Protein AF-A0A7Y2BBB7-F1 (afdb_monomer)

pLDDT: mean 74.64, std 17.55, range [37.81, 96.62]

Secondary structure (DSSP, 8-state):
-PPPP----TTTHHHHHHHHHHHHHHHHHHHHHHHHHHHHHHHHHHHHHHHHHHTHHHHHT----S-HHHHHHHHHHHHHHHHHHHT-TT--HHHHHHHHHHHHHHHHHHIIIIIT---HHHHHHHHHHHHHHHHTTS-HHHHTT--HHHHHHHHHHH--

Solvent-accessible surface area (backbone atoms only — not comparable to full-atom values): 8753 Å² total; per-residue (Å²): 138,88,86,82,82,82,79,77,75,72,72,62,64,61,58,57,53,55,52,52,52,52,52,51,50,49,51,51,54,53,53,51,54,51,50,52,54,52,48,53,46,50,51,39,39,52,51,26,53,55,49,36,64,64,54,44,63,63,36,73,65,53,70,62,69,58,53,72,68,54,45,43,54,54,46,52,52,52,43,52,52,42,52,54,60,69,66,45,89,84,58,52,72,67,56,46,50,45,44,49,34,53,43,40,22,42,51,43,20,43,47,26,38,73,76,62,69,38,56,70,47,61,9,46,42,52,4,47,42,51,17,32,53,55,43,36,70,50,55,71,77,54,38,76,70,43,61,62,66,60,53,52,51,55,54,52,63,74,37,77

Radius of gyration: 27.16 Å; Cα contacts (8 Å, |Δi|>4): 129; chains: 1; bounding box: 32×32×111 Å

Mean predicted aligned error: 13.92 Å

Sequence (160 aa):
MKKTYNVYSTKIALRGLKALSVSFIFALFFLGMSTDATAQLSTSRAEAGTAADANYSITLKAEVSVSEEEAAQILESELRDVRRELQNTDIDPIDEAKNTARFTFLKTTIDALVEKDDDVNTALYKGQSAMALQVARYTDSTQNLIDSEGIVAGYVGRLK

Nearest PDB structures (foldseek):
  8dt0-assembly1_A  TM=3.336E-01  e=2.944E-01  synthetic construct
  1yjg-assembly2_D  TM=4.089E-01  e=2.088E+00  Borrelia turicatae
  8tf5-assembly1_A  TM=3.941E-01  e=6.302E+00  Homo sapiens

Structure (mmCIF, N/CA/C/O backbone):
data_AF-A0A7Y2BBB7-F1
#
_entry.id   AF-A0A7Y2BBB7-F1
#
loop_
_atom_site.group_PDB
_atom_site.id
_atom_site.type_symbol
_atom_site.label_atom_id
_atom_site.label_alt_id
_atom_site.label_comp_id
_atom_site.label_asym_id
_atom_site.label_entity_id
_atom_site.label_seq_id
_atom_site.pdbx_PDB_ins_code
_atom_site.Cartn_x
_atom_site.Cartn_y
_atom_site.Cartn_z
_atom_site.occupancy
_atom_site.B_iso_or_equiv
_atom_site.auth_seq_id
_atom_site.auth_comp_id
_atom_site.auth_asym_id
_atom_site.auth_atom_id
_atom_site.pdbx_PDB_model_num
ATOM 1 N N . MET A 1 1 ? 5.928 2.068 -91.570 1.00 41.38 1 MET A N 1
ATOM 2 C CA . MET A 1 1 ? 5.648 2.698 -90.258 1.00 41.38 1 MET A CA 1
ATOM 3 C C . MET A 1 1 ? 6.223 1.820 -89.151 1.00 41.38 1 MET A C 1
ATOM 5 O O . MET A 1 1 ? 5.809 0.674 -89.044 1.00 41.38 1 MET A O 1
ATOM 9 N N . LYS A 1 2 ? 7.207 2.306 -88.380 1.00 37.81 2 LYS A N 1
ATOM 10 C CA . LYS A 1 2 ? 7.763 1.589 -87.215 1.00 37.81 2 LYS A CA 1
ATOM 11 C C . LYS A 1 2 ? 6.913 1.915 -85.979 1.00 37.81 2 LYS A C 1
ATOM 13 O O . LYS A 1 2 ? 6.701 3.091 -85.705 1.00 37.81 2 LYS A O 1
ATOM 18 N N . LYS A 1 3 ? 6.428 0.899 -85.256 1.00 42.97 3 LYS A N 1
ATOM 19 C CA . LYS A 1 3 ? 5.778 1.063 -83.945 1.00 42.97 3 LYS A CA 1
ATOM 20 C C . LYS A 1 3 ? 6.846 0.999 -82.853 1.00 42.97 3 LYS A C 1
ATOM 22 O O . LYS A 1 3 ? 7.522 -0.016 -82.715 1.00 42.97 3 LYS A O 1
ATOM 27 N N . THR A 1 4 ? 7.008 2.082 -82.106 1.00 43.50 4 THR A N 1
ATOM 28 C CA . THR A 1 4 ? 7.830 2.158 -80.895 1.00 43.50 4 THR A CA 1
ATOM 29 C C . THR A 1 4 ? 6.977 1.772 -79.689 1.00 43.50 4 THR A C 1
ATOM 31 O O . THR A 1 4 ? 5.957 2.400 -79.419 1.00 43.50 4 THR A O 1
ATOM 34 N N . TYR A 1 5 ? 7.382 0.728 -78.965 1.00 43.84 5 TYR A N 1
ATOM 35 C CA . TYR A 1 5 ? 6.788 0.371 -77.677 1.00 43.84 5 TYR A CA 1
ATOM 36 C C . TYR A 1 5 ? 7.546 1.104 -76.567 1.00 43.84 5 TYR A C 1
ATOM 38 O O . TYR A 1 5 ? 8.758 0.950 -76.428 1.00 43.84 5 TYR A O 1
ATOM 46 N N . ASN A 1 6 ? 6.825 1.919 -75.796 1.00 46.50 6 ASN A N 1
ATOM 47 C CA . ASN A 1 6 ? 7.348 2.605 -74.619 1.00 46.50 6 ASN A CA 1
ATOM 48 C C . ASN A 1 6 ? 7.479 1.581 -73.482 1.00 46.50 6 ASN A C 1
ATOM 50 O O . ASN A 1 6 ? 6.475 1.111 -72.945 1.00 46.50 6 ASN A O 1
ATOM 54 N N . VAL A 1 7 ? 8.709 1.202 -73.134 1.00 44.72 7 VAL A N 1
ATOM 55 C CA . VAL A 1 7 ? 8.978 0.337 -71.979 1.00 44.72 7 VAL A CA 1
ATOM 56 C C . VAL A 1 7 ? 8.827 1.195 -70.723 1.00 44.72 7 VAL A C 1
ATOM 58 O O . VAL A 1 7 ? 9.706 1.990 -70.393 1.00 44.72 7 VAL A O 1
ATOM 61 N N . TYR A 1 8 ? 7.686 1.075 -70.041 1.00 42.47 8 TYR A N 1
ATOM 62 C CA . TYR A 1 8 ? 7.467 1.732 -68.754 1.00 42.47 8 TYR A CA 1
ATOM 63 C C . TYR A 1 8 ? 8.503 1.249 -67.727 1.00 42.47 8 TYR A C 1
ATOM 65 O O . TYR A 1 8 ? 8.738 0.057 -67.541 1.00 42.47 8 TYR A O 1
ATOM 73 N N . SER A 1 9 ? 9.131 2.227 -67.078 1.00 43.03 9 SER A N 1
ATOM 74 C CA . SER A 1 9 ? 10.213 2.106 -66.102 1.00 43.03 9 SER A CA 1
ATOM 75 C C . SER A 1 9 ? 9.876 1.169 -64.931 1.00 43.03 9 SER A C 1
ATOM 77 O O . SER A 1 9 ? 9.153 1.526 -64.003 1.00 43.03 9 SER A O 1
ATOM 79 N N . THR A 1 10 ? 10.492 -0.012 -64.919 1.00 47.97 10 THR A N 1
ATOM 80 C CA . THR A 1 10 ? 10.445 -1.025 -63.845 1.00 47.97 10 THR A CA 1
ATOM 81 C C . THR A 1 10 ? 11.167 -0.609 -62.555 1.00 47.97 10 THR A C 1
ATOM 83 O O . THR A 1 10 ? 11.143 -1.342 -61.567 1.00 47.97 10 THR A O 1
ATOM 86 N N . LYS A 1 11 ? 11.812 0.566 -62.511 1.00 48.03 11 LYS A N 1
ATOM 87 C CA . LYS A 1 11 ? 12.639 0.983 -61.362 1.00 48.03 11 LYS A CA 1
ATOM 88 C C . LYS A 1 11 ? 11.845 1.566 -60.187 1.00 48.03 11 LYS A C 1
ATOM 90 O O . LYS A 1 11 ? 12.361 1.578 -59.072 1.00 48.03 11 LYS A O 1
ATOM 95 N N . ILE A 1 12 ? 10.609 2.022 -60.402 1.00 46.31 12 ILE A N 1
ATOM 96 C CA . ILE A 1 12 ? 9.793 2.653 -59.346 1.00 46.31 12 ILE A CA 1
ATOM 97 C C . ILE A 1 12 ? 9.069 1.597 -58.489 1.00 46.31 12 ILE A C 1
ATOM 99 O O . ILE A 1 12 ? 9.012 1.732 -57.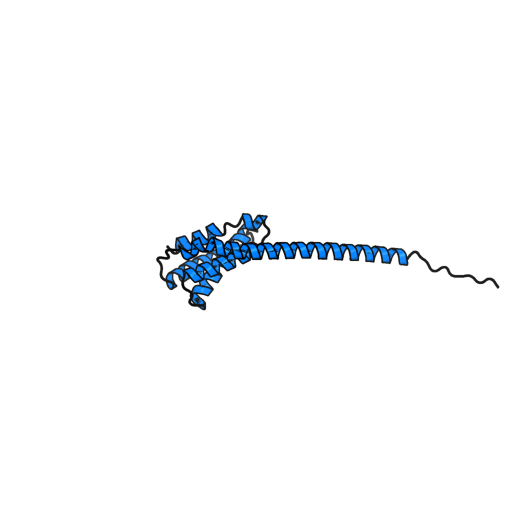269 1.00 46.31 12 ILE A O 1
ATOM 103 N N . ALA A 1 13 ? 8.621 0.490 -59.090 1.00 46.22 13 ALA A N 1
ATOM 104 C CA . ALA A 1 13 ? 7.901 -0.575 -58.384 1.00 46.22 13 ALA A CA 1
ATOM 105 C C . ALA A 1 13 ? 8.774 -1.350 -57.370 1.00 46.22 13 ALA A C 1
ATOM 107 O O . ALA A 1 13 ? 8.294 -1.742 -56.307 1.00 46.22 13 ALA A O 1
ATOM 108 N N . LEU A 1 14 ? 10.076 -1.519 -57.640 1.00 47.62 14 LEU A N 1
ATOM 109 C CA . LEU A 1 14 ? 10.985 -2.268 -56.756 1.00 47.62 14 LEU A CA 1
ATOM 110 C C . LEU A 1 14 ? 11.343 -1.544 -55.445 1.00 47.62 14 LEU A C 1
ATOM 112 O O . LEU A 1 14 ? 11.702 -2.208 -54.473 1.00 47.62 14 LEU A O 1
ATOM 116 N N . ARG A 1 15 ? 11.260 -0.206 -55.386 1.00 50.28 15 ARG A N 1
ATOM 117 C CA . ARG A 1 15 ? 11.524 0.548 -54.143 1.00 50.28 15 ARG A CA 1
ATOM 118 C C . ARG A 1 15 ? 10.335 0.516 -53.176 1.00 50.28 15 ARG A C 1
ATOM 120 O O . ARG A 1 15 ? 10.556 0.414 -51.974 1.00 50.28 15 ARG A O 1
ATOM 127 N N . GLY A 1 16 ? 9.102 0.530 -53.690 1.00 45.31 16 GLY A N 1
ATOM 128 C CA . GLY A 1 16 ? 7.882 0.473 -52.874 1.00 45.31 16 GLY A CA 1
ATOM 129 C C . GLY A 1 16 ? 7.675 -0.872 -52.171 1.00 45.31 16 GLY A C 1
ATOM 130 O O . GLY A 1 16 ? 7.313 -0.896 -50.997 1.00 45.31 16 GLY A O 1
ATOM 131 N N . LEU A 1 17 ? 7.986 -1.991 -52.840 1.00 51.50 17 LEU A N 1
ATOM 132 C CA . LEU A 1 17 ? 7.839 -3.328 -52.244 1.00 51.50 17 LEU A CA 1
ATOM 133 C C . LEU A 1 17 ? 8.804 -3.570 -51.071 1.00 51.50 17 LEU A C 1
ATOM 135 O O . LEU A 1 17 ? 8.404 -4.149 -50.065 1.00 51.50 17 LEU A O 1
ATOM 139 N N . LYS A 1 18 ? 10.057 -3.100 -51.175 1.00 52.75 18 LYS A N 1
ATOM 140 C CA . LYS A 1 18 ? 11.047 -3.237 -50.092 1.00 52.75 18 LYS A CA 1
ATOM 141 C C . LYS A 1 18 ? 10.673 -2.418 -48.854 1.00 52.75 18 LYS A C 1
ATOM 143 O O . LYS A 1 18 ? 10.892 -2.880 -47.740 1.00 52.75 18 LYS A O 1
ATOM 148 N N . ALA A 1 19 ? 10.092 -1.231 -49.038 1.00 55.34 19 ALA A N 1
ATOM 149 C CA . ALA A 1 19 ? 9.615 -0.411 -47.925 1.00 55.34 19 ALA A CA 1
ATOM 150 C C . ALA A 1 19 ? 8.434 -1.082 -47.198 1.00 55.34 19 ALA A C 1
ATOM 152 O O . ALA A 1 19 ? 8.460 -1.198 -45.978 1.00 55.34 19 ALA A O 1
ATOM 153 N N . LEU A 1 20 ? 7.467 -1.625 -47.947 1.00 55.66 20 LEU A N 1
ATOM 154 C CA . LEU A 1 20 ? 6.323 -2.362 -47.395 1.00 55.66 20 LEU A CA 1
ATOM 155 C C . LEU A 1 20 ? 6.742 -3.611 -46.608 1.00 55.66 20 LEU A C 1
ATOM 157 O O . LEU A 1 20 ? 6.218 -3.845 -45.521 1.00 55.66 20 LEU A O 1
ATOM 161 N N . SER A 1 21 ? 7.716 -4.383 -47.103 1.00 56.41 21 SER A N 1
ATOM 162 C CA . SER A 1 21 ? 8.215 -5.560 -46.378 1.00 56.41 21 SER A CA 1
ATOM 163 C C . SER A 1 21 ? 8.938 -5.196 -45.080 1.00 56.41 21 SER A C 1
ATOM 165 O O . SER A 1 21 ? 8.788 -5.899 -44.088 1.00 56.41 21 SER A O 1
ATOM 167 N N . VAL A 1 22 ? 9.692 -4.091 -45.053 1.00 59.69 22 VAL A N 1
ATOM 168 C CA . VAL A 1 22 ? 10.402 -3.647 -43.840 1.00 59.69 22 VAL A CA 1
ATOM 169 C C . VAL A 1 22 ? 9.414 -3.135 -42.790 1.00 59.69 22 VAL A C 1
ATOM 171 O O . VAL A 1 22 ? 9.551 -3.484 -41.622 1.00 59.69 22 VAL A O 1
ATOM 174 N N . SER A 1 23 ? 8.378 -2.391 -43.192 1.00 59.22 23 SER A N 1
ATOM 175 C CA . SER A 1 23 ? 7.306 -1.949 -42.289 1.00 59.22 23 SER A CA 1
ATOM 176 C C . SER A 1 23 ? 6.469 -3.112 -41.750 1.00 59.22 23 SER A C 1
ATOM 178 O O . SER A 1 23 ? 6.101 -3.106 -40.580 1.00 59.22 23 SER A O 1
ATOM 180 N N . PHE A 1 24 ? 6.199 -4.125 -42.578 1.00 61.62 24 PHE A N 1
ATOM 181 C CA . PHE A 1 24 ? 5.470 -5.328 -42.168 1.00 61.62 24 PHE A CA 1
ATOM 182 C C . PHE A 1 24 ? 6.263 -6.169 -41.160 1.00 61.62 24 PHE A C 1
ATOM 184 O O . PHE A 1 24 ? 5.712 -6.612 -40.155 1.00 61.62 24 PHE A O 1
ATOM 191 N N . ILE A 1 25 ? 7.572 -6.331 -41.380 1.00 61.84 25 ILE A N 1
ATOM 192 C CA . ILE A 1 25 ? 8.464 -7.008 -40.432 1.00 61.84 25 ILE A CA 1
ATOM 193 C C . ILE A 1 25 ? 8.553 -6.208 -39.125 1.00 61.84 25 ILE A C 1
ATOM 195 O O . ILE A 1 25 ? 8.394 -6.793 -38.061 1.00 61.84 25 ILE A O 1
ATOM 199 N N . PHE A 1 26 ? 8.711 -4.881 -39.179 1.00 59.56 26 PHE A N 1
ATOM 200 C CA . PHE A 1 26 ? 8.669 -4.036 -37.978 1.00 59.56 26 PHE A CA 1
ATOM 201 C C . PHE A 1 26 ? 7.354 -4.212 -37.207 1.00 59.56 26 PHE A C 1
ATOM 203 O O . PHE A 1 26 ? 7.382 -4.475 -36.013 1.00 59.56 26 PHE A O 1
ATOM 210 N N . ALA A 1 27 ? 6.198 -4.156 -37.869 1.00 61.50 27 ALA A N 1
ATOM 211 C CA . ALA A 1 27 ? 4.916 -4.350 -37.194 1.00 61.50 27 ALA A CA 1
ATOM 212 C C . ALA A 1 27 ? 4.826 -5.722 -36.503 1.00 61.50 27 ALA A C 1
ATOM 214 O O . ALA A 1 27 ? 4.414 -5.786 -35.350 1.00 61.50 27 ALA A O 1
ATOM 215 N N . LEU A 1 28 ? 5.269 -6.802 -37.157 1.00 59.78 28 LEU A N 1
ATOM 216 C CA . LEU A 1 28 ? 5.267 -8.149 -36.575 1.00 59.78 28 LEU A CA 1
ATOM 217 C C . LEU A 1 28 ? 6.238 -8.302 -35.398 1.00 59.78 28 LEU A C 1
ATOM 219 O O . LEU A 1 28 ? 5.882 -8.934 -34.407 1.00 59.78 28 LEU A O 1
ATOM 223 N N . PHE A 1 29 ? 7.430 -7.708 -35.472 1.00 58.44 29 PHE A N 1
ATOM 224 C CA . PHE A 1 29 ? 8.381 -7.718 -34.356 1.00 58.44 29 PHE A CA 1
ATOM 225 C C . PHE A 1 29 ? 7.856 -6.920 -33.155 1.00 58.44 29 PHE A C 1
ATOM 227 O O . PHE A 1 29 ? 7.969 -7.384 -32.024 1.00 58.44 29 PHE A O 1
ATOM 234 N N . PHE A 1 30 ? 7.233 -5.761 -33.384 1.00 56.91 30 PHE A N 1
ATOM 235 C CA . PHE A 1 30 ? 6.690 -4.930 -32.305 1.00 56.91 30 PHE A CA 1
ATOM 236 C C . PHE A 1 30 ? 5.394 -5.502 -31.709 1.00 56.91 30 PHE A C 1
ATOM 238 O O . PHE A 1 30 ? 5.219 -5.439 -30.496 1.00 56.91 30 PHE A O 1
ATOM 245 N N . LEU A 1 31 ? 4.523 -6.120 -32.517 1.00 55.53 31 LEU A N 1
ATOM 246 C CA . LEU A 1 31 ? 3.346 -6.856 -32.030 1.00 55.53 31 LEU A CA 1
ATOM 247 C C . LEU A 1 31 ? 3.745 -8.126 -31.264 1.00 55.53 31 LEU A C 1
ATOM 249 O O . LEU A 1 31 ? 3.163 -8.422 -30.223 1.00 55.53 31 LEU A O 1
ATOM 253 N N . GLY A 1 32 ? 4.756 -8.860 -31.739 1.00 55.69 32 GLY A N 1
ATOM 254 C CA . GLY A 1 32 ? 5.300 -10.023 -31.033 1.00 55.69 32 GLY A CA 1
ATOM 255 C C . GLY A 1 32 ? 5.885 -9.647 -29.670 1.00 55.69 32 GLY A C 1
ATOM 256 O O . GLY A 1 32 ? 5.471 -10.196 -28.653 1.00 55.69 32 GLY A O 1
ATOM 257 N N . MET A 1 33 ? 6.761 -8.636 -29.627 1.00 53.12 33 MET A N 1
ATOM 258 C CA . MET A 1 33 ? 7.361 -8.164 -28.373 1.00 53.12 33 MET A CA 1
ATOM 259 C C . MET A 1 33 ? 6.345 -7.523 -27.413 1.00 53.12 33 MET A C 1
ATOM 261 O O . MET A 1 33 ? 6.480 -7.682 -26.200 1.00 53.12 33 MET A O 1
ATOM 265 N N . SER A 1 34 ? 5.302 -6.835 -27.905 1.00 51.66 34 SER A N 1
ATOM 266 C CA . SER A 1 34 ? 4.263 -6.291 -27.014 1.00 51.66 34 SER A CA 1
ATOM 267 C C . SER A 1 34 ? 3.410 -7.388 -26.379 1.00 51.66 34 SER A C 1
ATOM 269 O O . SER A 1 34 ? 2.919 -7.213 -25.264 1.00 51.66 34 SER A O 1
ATOM 271 N N . THR A 1 35 ? 3.216 -8.508 -27.080 1.00 54.34 35 THR A N 1
ATOM 272 C CA . THR A 1 35 ? 2.441 -9.644 -26.567 1.00 54.34 35 THR A CA 1
ATOM 273 C C . THR A 1 35 ? 3.197 -10.339 -25.434 1.00 54.34 35 THR A C 1
ATOM 275 O O . THR A 1 35 ? 2.592 -10.607 -24.400 1.00 54.34 35 THR A O 1
ATOM 278 N N . ASP A 1 36 ? 4.516 -10.517 -25.562 1.00 55.22 36 ASP A N 1
ATOM 279 C CA . ASP A 1 36 ? 5.361 -11.079 -24.496 1.00 55.22 36 ASP A CA 1
ATOM 280 C C . ASP A 1 36 ? 5.433 -10.177 -23.258 1.00 55.22 36 ASP A C 1
ATOM 282 O O . ASP A 1 36 ? 5.263 -10.660 -22.139 1.00 55.22 36 ASP A O 1
ATOM 286 N N . ALA A 1 37 ? 5.594 -8.860 -23.433 1.00 54.94 37 ALA A N 1
ATOM 287 C CA . ALA A 1 37 ? 5.576 -7.920 -22.309 1.00 54.94 37 ALA A CA 1
ATOM 288 C C . ALA A 1 37 ? 4.219 -7.935 -21.584 1.00 54.94 37 ALA A C 1
ATOM 290 O O . ALA A 1 37 ? 4.158 -7.944 -20.356 1.00 54.94 37 ALA A O 1
ATOM 291 N N . THR A 1 38 ? 3.118 -7.998 -22.338 1.00 56.53 38 THR A N 1
ATOM 292 C CA . THR A 1 38 ? 1.766 -8.078 -21.766 1.00 56.53 38 THR A CA 1
ATOM 293 C C . THR A 1 38 ? 1.533 -9.411 -21.049 1.00 56.53 38 THR A C 1
ATOM 295 O O . THR A 1 38 ? 0.918 -9.428 -19.982 1.00 56.53 38 THR A O 1
ATOM 298 N N . ALA A 1 39 ? 2.046 -10.519 -21.593 1.00 58.03 39 ALA A N 1
ATOM 299 C CA . ALA A 1 39 ? 1.957 -11.839 -20.980 1.00 58.03 39 ALA A CA 1
ATOM 300 C C . ALA A 1 39 ? 2.759 -11.905 -19.671 1.00 58.03 39 ALA A C 1
ATOM 302 O O . ALA A 1 39 ? 2.203 -12.313 -18.653 1.00 58.03 39 ALA A O 1
ATOM 303 N N . GLN A 1 40 ? 4.002 -11.411 -19.655 1.00 55.41 40 GLN A N 1
ATOM 304 C CA . GLN A 1 40 ? 4.827 -11.321 -18.442 1.00 55.41 40 GLN A CA 1
ATOM 305 C C . GLN A 1 40 ? 4.173 -10.454 -17.361 1.00 55.41 40 GLN A C 1
ATOM 307 O O . GLN A 1 40 ? 4.084 -10.874 -16.210 1.00 55.41 40 GLN A O 1
ATOM 312 N N . LEU A 1 41 ? 3.618 -9.295 -17.733 1.00 56.19 41 LEU A N 1
ATOM 313 C CA . LEU A 1 41 ? 2.849 -8.451 -16.814 1.00 56.19 41 LEU A CA 1
ATOM 314 C C . LEU A 1 41 ? 1.595 -9.156 -16.278 1.00 56.19 41 LEU A C 1
ATOM 316 O O . LEU A 1 41 ? 1.219 -8.940 -15.130 1.00 56.19 41 LEU A O 1
ATOM 320 N N . SER A 1 42 ? 0.923 -9.985 -17.082 1.00 57.38 42 SER A N 1
ATOM 321 C CA . SER A 1 42 ? -0.253 -10.738 -16.629 1.00 57.38 42 SER A CA 1
ATOM 322 C C . SER A 1 42 ? 0.107 -11.858 -15.649 1.00 57.38 42 SER A C 1
ATOM 324 O O . SER A 1 42 ? -0.571 -12.009 -14.633 1.00 57.38 42 SER A O 1
ATOM 326 N N . THR A 1 43 ? 1.205 -12.577 -15.899 1.00 61.41 43 THR A N 1
ATOM 327 C CA . THR A 1 43 ? 1.710 -13.631 -15.012 1.00 61.41 43 THR A CA 1
ATOM 328 C C . THR A 1 43 ? 2.220 -13.037 -13.703 1.00 61.41 43 THR A C 1
ATOM 330 O O . THR A 1 43 ? 1.806 -13.490 -12.644 1.00 61.41 43 THR A O 1
ATOM 333 N N . SER A 1 44 ? 2.993 -11.945 -13.759 1.00 57.50 44 SER A N 1
ATOM 334 C CA . SER A 1 44 ? 3.472 -11.231 -12.566 1.00 57.50 44 SER A CA 1
ATOM 335 C C . SER A 1 44 ? 2.316 -10.708 -11.700 1.00 57.50 44 SER A C 1
ATOM 337 O O . SER A 1 44 ? 2.356 -10.806 -10.477 1.00 57.50 44 SER A O 1
ATOM 339 N N . ARG A 1 45 ? 1.215 -10.236 -12.307 1.00 56.66 45 ARG A N 1
ATOM 340 C CA . ARG A 1 45 ? 0.000 -9.838 -11.566 1.00 56.66 45 ARG A CA 1
ATOM 341 C C . ARG A 1 45 ? -0.710 -11.014 -10.900 1.00 56.66 45 ARG A C 1
ATOM 343 O O . ARG A 1 45 ? -1.203 -10.856 -9.786 1.00 56.66 45 ARG A O 1
ATOM 350 N N . ALA A 1 46 ? -0.797 -12.159 -11.577 1.00 59.00 46 ALA A N 1
ATOM 351 C CA . ALA A 1 46 ? -1.384 -13.366 -11.003 1.00 59.00 46 ALA A CA 1
ATOM 352 C C . ALA A 1 46 ? -0.538 -13.875 -9.826 1.00 59.00 46 ALA A C 1
ATOM 354 O O . ALA A 1 46 ? -1.085 -14.144 -8.760 1.00 59.00 46 ALA A O 1
ATOM 355 N N . GLU A 1 47 ? 0.786 -13.898 -9.992 1.00 60.06 47 GLU A N 1
ATOM 356 C CA . GLU A 1 47 ? 1.752 -14.266 -8.954 1.00 60.06 47 GLU A CA 1
ATOM 357 C C . GLU A 1 47 ? 1.695 -13.313 -7.754 1.00 60.06 47 GLU A C 1
ATOM 359 O O . GLU A 1 47 ? 1.655 -13.776 -6.615 1.00 60.06 47 GLU A O 1
ATOM 364 N N . ALA A 1 48 ? 1.586 -12.002 -7.988 1.00 59.47 48 ALA A N 1
ATOM 365 C CA . ALA A 1 48 ? 1.430 -11.002 -6.934 1.00 59.47 48 ALA A CA 1
ATOM 366 C C . ALA A 1 48 ? 0.113 -11.140 -6.158 1.00 59.47 48 ALA A C 1
ATOM 368 O O . ALA A 1 48 ? 0.108 -10.957 -4.942 1.00 59.47 48 ALA A O 1
ATOM 369 N N . GLY A 1 49 ? -0.985 -11.505 -6.831 1.00 56.06 49 GLY A N 1
ATOM 370 C CA . GLY A 1 49 ? -2.246 -11.853 -6.171 1.00 56.06 49 GLY A CA 1
ATOM 371 C C . GLY A 1 49 ? -2.076 -13.040 -5.220 1.00 56.06 49 GLY A C 1
ATOM 372 O O . GLY A 1 49 ? -2.398 -12.939 -4.040 1.00 56.06 49 GLY A O 1
ATOM 373 N N . THR A 1 50 ? -1.458 -14.127 -5.690 1.00 57.31 50 THR A N 1
ATOM 374 C CA . THR A 1 50 ? -1.160 -15.299 -4.846 1.00 57.31 50 THR A CA 1
ATOM 375 C C . THR A 1 50 ? -0.143 -15.024 -3.734 1.00 57.31 50 THR A C 1
ATOM 377 O O . THR A 1 50 ? -0.255 -15.598 -2.654 1.00 57.31 50 THR A O 1
ATOM 380 N N . ALA A 1 51 ? 0.839 -14.146 -3.951 1.00 55.75 51 ALA A N 1
ATOM 381 C CA . ALA A 1 51 ? 1.813 -13.760 -2.929 1.00 55.75 51 ALA A CA 1
ATOM 382 C C . ALA A 1 51 ? 1.186 -12.863 -1.847 1.00 55.75 51 ALA A C 1
ATOM 384 O O . ALA A 1 51 ? 1.494 -13.016 -0.665 1.00 55.75 51 ALA A O 1
ATOM 385 N N . ALA A 1 52 ? 0.262 -11.971 -2.220 1.00 56.47 52 ALA A N 1
ATOM 386 C CA . ALA A 1 52 ? -0.531 -11.200 -1.264 1.00 56.47 52 ALA A CA 1
ATOM 387 C C . ALA A 1 52 ? -1.392 -12.114 -0.375 1.00 56.47 52 ALA A C 1
ATOM 389 O O . ALA A 1 52 ? -1.476 -11.885 0.832 1.00 56.47 52 ALA A O 1
ATOM 390 N N . ASP A 1 53 ? -1.953 -13.183 -0.947 1.00 54.62 53 ASP A N 1
ATOM 391 C CA . ASP A 1 53 ? -2.723 -14.195 -0.214 1.00 54.62 53 ASP A CA 1
ATOM 392 C C . ASP A 1 53 ? -1.845 -15.099 0.673 1.00 54.62 53 ASP A C 1
ATOM 394 O O . ASP A 1 53 ? -2.299 -15.587 1.707 1.00 54.62 53 ASP A O 1
ATOM 398 N N . ALA A 1 54 ? -0.568 -15.301 0.334 1.00 50.22 54 ALA A N 1
ATOM 399 C CA . ALA A 1 54 ? 0.387 -15.996 1.203 1.00 50.22 54 ALA A CA 1
ATOM 400 C C . ALA A 1 54 ? 0.867 -15.107 2.370 1.00 50.22 54 ALA A C 1
ATOM 402 O O . ALA A 1 54 ? 0.979 -15.566 3.511 1.00 50.22 54 ALA A O 1
ATOM 403 N N . ASN A 1 55 ? 1.071 -13.809 2.117 1.00 51.47 55 ASN A N 1
ATOM 404 C CA . ASN A 1 55 ? 1.483 -12.824 3.122 1.00 51.47 55 ASN A CA 1
ATOM 405 C C . ASN A 1 55 ? 0.324 -12.293 3.988 1.00 51.47 55 ASN A C 1
ATOM 407 O O . ASN A 1 55 ? 0.541 -11.452 4.865 1.00 51.47 55 ASN A O 1
ATOM 411 N N . TYR A 1 56 ? -0.875 -12.858 3.817 1.00 52.44 56 TYR A N 1
ATOM 412 C CA . TYR A 1 56 ? -2.054 -12.733 4.683 1.00 52.44 56 TYR A CA 1
ATOM 413 C C . TYR A 1 56 ? -1.735 -12.983 6.171 1.00 52.44 56 TYR A C 1
ATOM 415 O O . TYR A 1 56 ? -2.387 -12.450 7.060 1.00 52.44 56 TYR A O 1
ATOM 423 N N . SER A 1 57 ? -0.669 -13.736 6.474 1.00 53.84 57 SER A N 1
ATOM 424 C CA . SER A 1 57 ? -0.196 -14.002 7.842 1.00 53.84 57 SER A CA 1
ATOM 425 C C . SER A 1 57 ? 0.221 -12.748 8.630 1.00 53.84 57 SER A C 1
ATOM 427 O O . SER A 1 57 ? 0.125 -12.769 9.857 1.00 53.84 57 SER A O 1
ATOM 429 N N . ILE A 1 58 ? 0.734 -11.694 7.986 1.00 59.00 58 ILE A N 1
ATOM 430 C CA . ILE A 1 58 ? 1.280 -10.515 8.693 1.00 59.00 58 ILE A CA 1
ATOM 431 C C . ILE A 1 58 ? 0.150 -9.613 9.204 1.00 59.00 58 ILE A C 1
ATOM 433 O O . ILE A 1 58 ? 0.217 -9.108 10.322 1.00 59.00 58 ILE A O 1
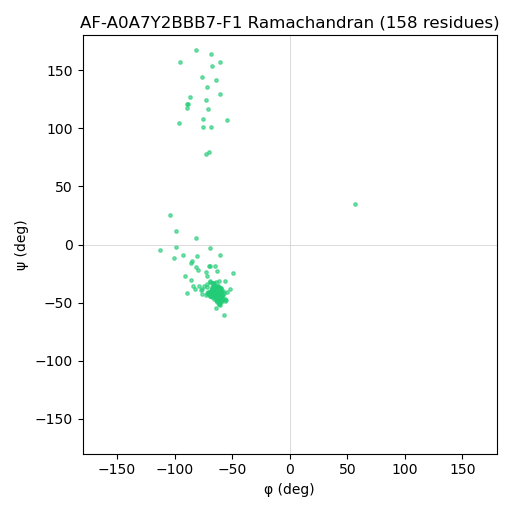ATOM 437 N N . THR A 1 59 ? -0.902 -9.453 8.406 1.00 59.38 59 THR A N 1
ATOM 438 C CA . THR A 1 59 ? -2.044 -8.579 8.698 1.00 59.38 59 THR A CA 1
ATOM 439 C C . THR A 1 59 ? -3.111 -9.265 9.551 1.00 59.38 59 THR A C 1
ATOM 441 O O . THR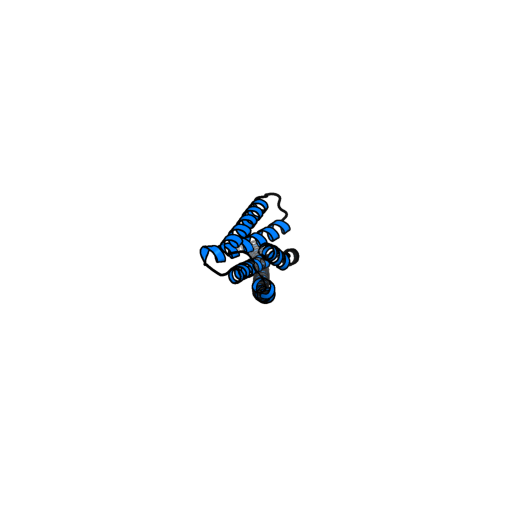 A 1 59 ? -3.714 -8.612 10.390 1.00 59.38 59 THR A O 1
ATOM 444 N N . LEU A 1 60 ? -3.285 -10.589 9.450 1.00 59.81 60 LEU A N 1
ATOM 445 C CA . LEU A 1 60 ? -4.255 -11.340 10.270 1.00 59.81 60 LEU A CA 1
ATOM 446 C C . LEU A 1 60 ? -3.770 -11.642 11.697 1.00 59.81 60 LEU A C 1
ATOM 448 O O . LEU A 1 60 ? -4.572 -11.909 12.587 1.00 59.81 60 LEU A O 1
ATOM 452 N N . LYS A 1 61 ? -2.449 -11.621 11.916 1.00 58.53 61 LYS A N 1
ATOM 453 C CA . LYS A 1 61 ? -1.812 -11.759 13.240 1.00 58.53 61 LYS A CA 1
ATOM 454 C C . LYS A 1 61 ? -1.415 -10.408 13.840 1.00 58.53 61 LYS A C 1
ATOM 456 O O . LYS A 1 61 ? -0.641 -10.367 14.798 1.00 58.53 61 LYS A O 1
ATOM 461 N N . ALA A 1 62 ? -1.878 -9.308 13.253 1.00 62.91 62 ALA A N 1
ATOM 462 C CA . ALA A 1 62 ? -1.658 -7.987 13.804 1.00 62.91 62 ALA A CA 1
ATOM 463 C C . ALA A 1 62 ? -2.469 -7.861 15.102 1.00 62.91 62 ALA A C 1
ATOM 465 O O . ALA A 1 62 ? -3.681 -7.676 15.086 1.00 62.91 62 ALA A O 1
ATOM 466 N N . GLU A 1 63 ? -1.801 -8.002 16.246 1.00 62.50 63 GLU A N 1
ATOM 467 C CA . GLU A 1 63 ? -2.348 -7.571 17.535 1.00 62.50 63 GLU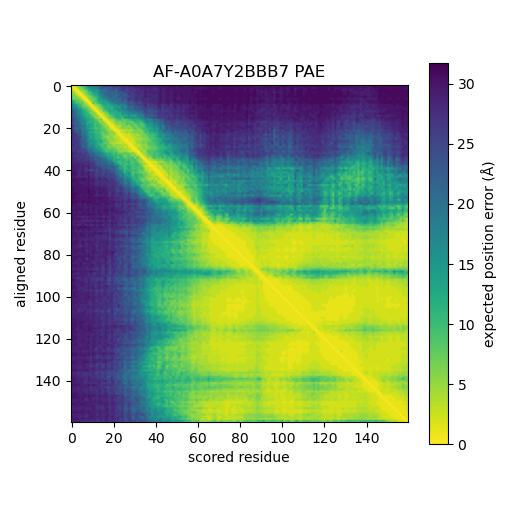 A CA 1
ATOM 468 C C . GLU A 1 63 ? -2.374 -6.038 17.555 1.00 62.50 63 GLU A C 1
ATOM 470 O O . GLU A 1 63 ? -1.455 -5.401 18.062 1.00 62.50 63 GLU A O 1
ATOM 475 N N . VAL A 1 64 ? -3.383 -5.452 16.914 1.00 71.12 64 VAL A N 1
ATOM 476 C CA . VAL A 1 64 ? -3.626 -4.007 16.933 1.00 71.12 64 VAL A CA 1
ATOM 477 C C . VAL A 1 64 ? -4.163 -3.633 18.312 1.00 71.12 64 VAL A C 1
ATOM 479 O O . VAL A 1 64 ? -5.147 -4.215 18.769 1.00 71.12 64 VAL A O 1
ATOM 482 N N . SER A 1 65 ? -3.501 -2.697 18.991 1.00 73.44 65 SER A N 1
ATOM 483 C CA . SER A 1 65 ? -3.854 -2.285 20.360 1.00 73.44 65 SER A CA 1
ATOM 484 C C . SER A 1 65 ? -4.649 -0.975 20.418 1.00 73.44 65 SER A C 1
ATOM 486 O O . SER A 1 65 ? -5.200 -0.636 21.466 1.00 73.44 65 SER A O 1
ATOM 488 N N . VAL A 1 66 ? -4.708 -0.256 19.294 1.00 78.44 66 VAL A N 1
ATOM 489 C CA . VAL A 1 66 ? -5.348 1.057 19.141 1.00 78.44 66 VAL A CA 1
ATOM 490 C C . VAL A 1 66 ? -6.783 0.936 18.619 1.00 78.44 66 VAL A C 1
ATOM 492 O O . VAL A 1 66 ? -7.139 -0.064 17.989 1.00 78.44 66 VAL A O 1
ATOM 495 N N . SER A 1 67 ? -7.622 1.951 18.866 1.00 84.62 67 SER A N 1
ATOM 496 C CA . SER A 1 67 ? -8.976 1.987 18.287 1.00 84.62 67 SER A CA 1
ATOM 497 C C . SER A 1 67 ? -8.933 2.190 16.769 1.00 84.62 67 SER A C 1
ATOM 499 O O . SER A 1 67 ? -7.923 2.623 16.217 1.00 84.62 67 SER A O 1
ATOM 501 N N . GLU A 1 68 ? -10.039 1.916 16.077 1.00 84.81 68 GLU A N 1
ATOM 502 C CA . GLU A 1 68 ? -10.152 2.142 14.629 1.00 84.81 68 GLU A CA 1
ATOM 503 C C . GLU A 1 68 ? -9.946 3.619 14.258 1.00 84.81 68 GLU A C 1
ATOM 505 O O . GLU A 1 68 ? -9.233 3.917 13.296 1.00 84.81 68 GLU A O 1
ATOM 510 N N . GLU A 1 69 ? -10.479 4.559 15.052 1.00 84.81 69 GLU A N 1
ATOM 511 C CA . GLU A 1 69 ? -10.245 5.988 14.812 1.00 84.81 69 GLU A CA 1
ATOM 512 C C . GLU A 1 69 ? -8.787 6.389 15.050 1.00 84.81 69 GLU A C 1
ATOM 514 O O . GLU A 1 69 ? -8.240 7.207 14.308 1.00 84.81 69 GLU A O 1
ATOM 519 N N . GLU A 1 70 ? -8.141 5.823 16.070 1.00 86.50 70 GLU A N 1
ATOM 520 C CA . GLU A 1 70 ? -6.732 6.086 16.357 1.00 86.50 70 GLU A CA 1
ATOM 521 C C . GLU A 1 70 ? -5.827 5.489 15.269 1.00 86.50 70 GLU A C 1
ATOM 523 O O . GLU A 1 70 ? -4.923 6.168 14.775 1.00 86.50 70 GLU A O 1
ATOM 528 N N . ALA A 1 71 ? -6.130 4.276 14.800 1.00 86.25 71 ALA A N 1
ATOM 529 C CA . ALA A 1 71 ? -5.457 3.659 13.664 1.00 86.25 71 ALA A CA 1
ATOM 530 C C . ALA A 1 71 ? -5.582 4.525 12.404 1.00 86.25 71 ALA A C 1
ATOM 532 O O . ALA A 1 71 ? -4.577 4.800 11.744 1.00 86.25 71 ALA A O 1
ATOM 533 N N . ALA A 1 72 ? -6.785 5.014 12.091 1.00 89.00 72 ALA A N 1
ATOM 534 C CA . ALA A 1 72 ? -7.006 5.901 10.954 1.00 89.00 72 ALA A CA 1
ATOM 535 C C . ALA A 1 72 ? -6.178 7.191 11.071 1.00 89.00 72 ALA A C 1
ATOM 537 O O . ALA A 1 72 ? -5.496 7.566 10.118 1.00 89.00 72 ALA A O 1
ATOM 538 N N . GLN A 1 73 ? -6.148 7.833 12.243 1.00 91.12 73 GLN A N 1
ATOM 539 C CA . GLN A 1 73 ? -5.362 9.054 12.462 1.00 91.12 73 GLN A CA 1
ATOM 540 C C . GLN A 1 73 ? -3.853 8.833 12.289 1.00 91.12 73 GLN A C 1
ATOM 542 O O . GLN A 1 73 ? -3.178 9.654 11.656 1.00 91.12 73 GLN A O 1
ATOM 547 N N . ILE A 1 74 ? -3.321 7.727 12.820 1.00 91.19 74 ILE A N 1
ATOM 548 C CA . ILE A 1 74 ? -1.907 7.357 12.664 1.00 91.19 74 ILE A CA 1
ATOM 549 C C . ILE A 1 74 ? -1.587 7.155 11.180 1.00 91.19 74 ILE A C 1
ATOM 551 O O . ILE A 1 74 ? -0.651 7.764 10.653 1.00 91.19 74 ILE A O 1
ATOM 555 N N . LEU A 1 75 ? -2.390 6.350 10.479 1.00 92.88 75 LEU A N 1
ATOM 556 C CA . LEU A 1 75 ? -2.183 6.057 9.061 1.00 92.88 75 LEU A CA 1
ATOM 557 C C . LEU A 1 75 ? -2.336 7.310 8.183 1.00 92.88 75 LEU A C 1
ATOM 559 O O . LEU A 1 75 ? -1.582 7.485 7.226 1.00 92.88 75 LEU A O 1
ATOM 563 N N . GLU A 1 76 ? -3.254 8.221 8.508 1.00 93.44 76 GLU A N 1
ATOM 564 C CA . GLU A 1 76 ? -3.413 9.505 7.815 1.00 93.44 76 GLU A CA 1
ATOM 565 C C . GLU A 1 76 ? -2.218 10.446 8.001 1.00 93.44 76 GLU A C 1
ATOM 567 O O . GLU A 1 76 ? -1.890 11.225 7.096 1.00 93.44 76 GLU A O 1
ATOM 572 N N . SER A 1 77 ? -1.580 10.425 9.173 1.00 93.81 77 SER A N 1
ATOM 573 C CA . SER A 1 77 ? -0.338 11.168 9.399 1.00 93.81 77 SER A CA 1
ATOM 574 C C . SER A 1 77 ? 0.768 10.635 8.490 1.00 93.81 77 SER A C 1
ATOM 576 O O . SER A 1 77 ? 1.384 11.401 7.751 1.00 93.81 77 SER A O 1
ATOM 578 N N . GLU A 1 78 ? 0.942 9.315 8.453 1.00 93.31 78 GLU A N 1
ATOM 579 C CA . GLU A 1 78 ? 1.921 8.657 7.582 1.00 93.31 78 GLU A CA 1
ATOM 580 C C . GLU A 1 78 ? 1.633 8.921 6.096 1.00 93.31 78 GLU A C 1
ATOM 582 O O . GLU A 1 78 ? 2.545 9.189 5.312 1.00 93.31 78 GLU A O 1
ATOM 587 N N . LEU A 1 79 ? 0.358 8.921 5.691 1.00 94.69 79 LEU A N 1
ATOM 588 C CA . LEU A 1 79 ? -0.033 9.215 4.312 1.00 94.69 79 LEU A CA 1
ATOM 589 C C . LEU A 1 79 ? 0.343 10.647 3.914 1.00 94.69 79 LEU A C 1
ATOM 591 O O . LEU A 1 79 ? 0.731 10.892 2.768 1.00 94.69 79 LEU A O 1
ATOM 595 N N . ARG A 1 80 ? 0.232 11.606 4.841 1.00 94.12 80 ARG A N 1
ATOM 596 C CA . ARG A 1 80 ? 0.661 12.992 4.608 1.00 94.12 80 ARG A CA 1
ATOM 597 C C . ARG A 1 80 ? 2.167 13.092 4.406 1.00 94.12 80 ARG A C 1
ATOM 599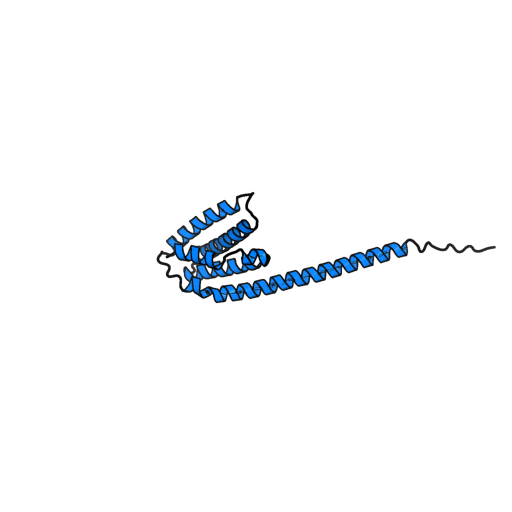 O O . ARG A 1 80 ? 2.588 13.839 3.523 1.00 94.12 80 ARG A O 1
ATOM 606 N N . ASP A 1 81 ? 2.952 12.337 5.160 1.00 92.81 81 ASP A N 1
ATOM 607 C CA . ASP A 1 81 ? 4.408 12.342 5.023 1.00 92.81 81 ASP A CA 1
ATOM 608 C C . ASP A 1 81 ? 4.850 11.696 3.706 1.00 92.81 81 ASP A C 1
ATOM 610 O O . ASP A 1 81 ? 5.598 12.312 2.946 1.00 92.81 81 ASP A O 1
ATOM 614 N N . VAL A 1 82 ? 4.267 10.554 3.330 1.00 93.06 82 VAL A N 1
ATOM 615 C CA . VAL A 1 82 ? 4.529 9.924 2.021 1.00 93.06 82 VAL A CA 1
ATOM 616 C C . VAL A 1 82 ? 4.132 10.843 0.858 1.00 93.06 82 VAL A C 1
ATOM 618 O O . VAL A 1 82 ? 4.842 10.928 -0.143 1.00 93.06 82 VAL A O 1
ATOM 621 N N . ARG A 1 83 ? 3.022 11.588 0.973 1.00 92.62 83 ARG A N 1
ATOM 622 C CA . ARG A 1 83 ? 2.631 12.582 -0.045 1.00 92.62 83 ARG A CA 1
ATOM 623 C C . ARG A 1 83 ? 3.670 13.686 -0.214 1.00 92.62 83 ARG A C 1
ATOM 625 O O . ARG A 1 83 ? 3.880 14.127 -1.338 1.00 92.62 83 ARG A O 1
ATOM 632 N N . ARG A 1 84 ? 4.297 14.143 0.873 1.00 91.81 84 ARG A N 1
ATOM 633 C CA . ARG A 1 84 ? 5.369 15.149 0.805 1.00 91.81 84 ARG A CA 1
ATOM 634 C C . ARG A 1 84 ? 6.607 14.588 0.119 1.00 91.81 84 ARG A C 1
ATOM 636 O O . ARG A 1 84 ? 7.192 15.274 -0.709 1.00 91.81 84 ARG A O 1
ATOM 643 N N . GLU A 1 85 ? 6.968 13.344 0.421 1.00 90.31 85 GLU A N 1
ATOM 644 C CA . GLU A 1 85 ? 8.096 12.666 -0.225 1.00 90.31 85 GLU A CA 1
ATOM 645 C C . GLU A 1 85 ? 7.872 12.511 -1.739 1.00 90.31 85 GLU A C 1
ATOM 647 O O . GLU A 1 85 ? 8.775 12.802 -2.518 1.00 90.31 85 GLU A O 1
ATOM 652 N N . LEU A 1 86 ? 6.656 12.152 -2.171 1.00 89.25 86 LEU A N 1
ATOM 653 C CA . LEU A 1 86 ? 6.287 12.043 -3.594 1.00 89.25 86 LEU A CA 1
ATOM 654 C C . LEU A 1 86 ? 6.208 13.389 -4.335 1.00 89.25 86 LEU A C 1
ATOM 656 O O . LEU A 1 86 ? 6.227 13.413 -5.561 1.00 89.25 86 LEU A O 1
ATOM 660 N N . GLN A 1 87 ? 6.090 14.511 -3.622 1.00 89.56 87 GLN A N 1
ATOM 661 C CA . GLN A 1 87 ? 6.114 15.848 -4.228 1.00 89.56 87 GLN A CA 1
ATOM 662 C C . GLN A 1 87 ? 7.534 16.339 -4.529 1.00 89.56 87 GLN A C 1
ATOM 664 O O . GLN A 1 87 ? 7.691 17.370 -5.187 1.00 89.56 87 GLN A O 1
ATOM 669 N N . ASN A 1 88 ? 8.561 15.634 -4.052 1.00 88.00 88 ASN A N 1
ATOM 670 C CA . ASN A 1 88 ? 9.942 15.969 -4.351 1.00 88.00 88 ASN A CA 1
ATOM 671 C C . ASN A 1 88 ? 10.259 15.646 -5.819 1.00 88.00 88 ASN A C 1
ATOM 673 O O . ASN A 1 88 ? 10.223 14.491 -6.231 1.00 88.00 88 ASN A O 1
ATOM 677 N N . THR A 1 89 ? 10.588 16.672 -6.602 1.00 75.69 89 THR A N 1
ATOM 678 C CA . THR A 1 89 ? 10.875 16.550 -8.039 1.00 75.69 89 THR A CA 1
ATOM 679 C C . THR A 1 89 ? 12.184 15.830 -8.354 1.00 75.69 89 THR A C 1
ATOM 681 O O . THR A 1 89 ? 12.336 15.356 -9.474 1.00 75.69 89 THR A O 1
ATOM 684 N N . ASP A 1 90 ? 13.097 15.724 -7.384 1.00 88.19 90 ASP A N 1
ATOM 685 C CA . ASP A 1 90 ? 14.414 15.091 -7.552 1.00 88.19 90 ASP A CA 1
ATOM 686 C C . ASP A 1 90 ? 14.478 13.691 -6.915 1.00 88.19 90 ASP A C 1
ATOM 688 O O . ASP A 1 90 ? 15.542 13.229 -6.498 1.00 88.19 90 ASP A O 1
ATOM 692 N N . ILE A 1 91 ? 13.334 13.017 -6.779 1.00 89.00 91 ILE A N 1
ATOM 693 C CA . ILE A 1 91 ? 13.282 11.670 -6.212 1.00 89.00 91 ILE A CA 1
ATOM 694 C C . ILE A 1 91 ? 13.872 10.636 -7.182 1.00 89.00 91 ILE A C 1
ATOM 696 O O . ILE A 1 91 ? 13.596 10.647 -8.383 1.00 89.00 91 ILE A O 1
ATOM 700 N N . ASP A 1 92 ? 14.699 9.731 -6.656 1.00 92.31 92 ASP A N 1
ATOM 701 C CA . ASP A 1 92 ? 15.207 8.601 -7.431 1.00 92.31 92 ASP A CA 1
ATOM 702 C C . ASP A 1 92 ? 14.044 7.670 -7.837 1.00 92.31 92 ASP A C 1
ATOM 704 O O . ASP A 1 92 ? 13.155 7.427 -7.015 1.00 92.31 92 ASP A O 1
ATOM 708 N N . PRO A 1 93 ? 14.033 7.096 -9.056 1.00 87.69 93 PRO A N 1
ATOM 709 C CA . PRO A 1 93 ? 12.941 6.235 -9.515 1.00 87.69 93 PRO A CA 1
ATOM 710 C C . PRO A 1 93 ? 12.641 5.033 -8.607 1.00 87.69 93 PRO A C 1
ATOM 712 O O . PRO A 1 93 ? 11.495 4.583 -8.531 1.00 87.69 93 PRO A O 1
ATOM 715 N N . ILE A 1 94 ? 13.647 4.483 -7.917 1.00 88.81 94 ILE A N 1
ATOM 716 C CA . ILE A 1 94 ? 13.445 3.375 -6.974 1.00 88.81 94 ILE A CA 1
ATOM 717 C C . ILE A 1 94 ? 12.732 3.883 -5.719 1.00 88.81 94 ILE A C 1
ATOM 719 O O . ILE A 1 94 ? 11.823 3.221 -5.214 1.00 88.81 94 ILE A O 1
ATOM 723 N N . ASP A 1 95 ? 13.111 5.056 -5.223 1.00 89.81 95 ASP A N 1
ATOM 724 C CA . ASP A 1 95 ? 12.479 5.658 -4.051 1.00 89.81 95 ASP A CA 1
ATOM 725 C C . ASP A 1 95 ? 11.067 6.167 -4.368 1.00 89.81 95 ASP A C 1
ATOM 727 O O . ASP A 1 95 ? 10.159 6.009 -3.550 1.00 89.81 95 ASP A O 1
ATOM 731 N N . GLU A 1 96 ? 10.826 6.654 -5.586 1.00 90.62 96 GLU A N 1
ATOM 732 C CA . GLU A 1 96 ? 9.484 6.948 -6.093 1.00 90.62 96 GLU A CA 1
ATOM 733 C C . GLU A 1 96 ? 8.609 5.690 -6.096 1.00 90.62 96 GLU A C 1
ATOM 735 O O . GLU A 1 96 ? 7.468 5.718 -5.626 1.00 90.62 96 GLU A O 1
ATOM 740 N N . ALA A 1 97 ? 9.142 4.560 -6.571 1.00 89.19 97 ALA A N 1
ATOM 741 C CA . ALA A 1 97 ? 8.415 3.296 -6.602 1.00 89.19 97 ALA A CA 1
ATOM 742 C C . ALA A 1 97 ? 8.090 2.782 -5.187 1.00 89.19 97 ALA A C 1
ATOM 744 O O . ALA A 1 97 ? 6.952 2.381 -4.922 1.00 89.19 97 ALA A O 1
ATOM 745 N N . LYS A 1 98 ? 9.041 2.869 -4.245 1.00 91.62 98 LYS A N 1
ATOM 746 C CA . LYS A 1 98 ? 8.811 2.544 -2.824 1.00 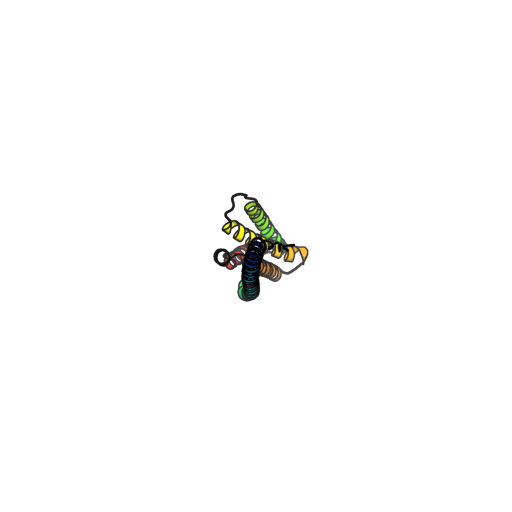91.62 98 LYS A CA 1
ATOM 747 C C . LYS A 1 98 ? 7.747 3.445 -2.201 1.00 91.62 98 LYS A C 1
ATOM 749 O O . LYS A 1 98 ? 6.835 2.954 -1.535 1.00 91.62 98 LYS A O 1
ATOM 754 N N . ASN A 1 99 ? 7.824 4.753 -2.431 1.00 93.62 99 ASN A N 1
ATOM 755 C CA . ASN A 1 99 ? 6.866 5.709 -1.879 1.00 93.62 99 ASN A CA 1
ATOM 756 C C . ASN A 1 99 ? 5.483 5.574 -2.518 1.00 93.62 99 ASN A C 1
ATOM 758 O O . ASN A 1 99 ? 4.474 5.709 -1.828 1.00 93.62 99 ASN A O 1
ATOM 762 N N . THR A 1 100 ? 5.410 5.192 -3.791 1.00 93.81 100 THR A N 1
ATOM 763 C CA . THR A 1 100 ? 4.152 4.841 -4.462 1.00 93.81 100 THR A CA 1
ATOM 764 C C . THR A 1 100 ? 3.535 3.569 -3.872 1.00 93.81 100 THR A C 1
ATOM 766 O O . THR A 1 100 ? 2.318 3.512 -3.672 1.00 93.81 100 THR A O 1
ATOM 769 N N . ALA A 1 101 ? 4.349 2.561 -3.541 1.00 92.31 101 ALA A N 1
ATOM 770 C CA . ALA A 1 101 ? 3.887 1.353 -2.857 1.00 92.31 101 ALA A CA 1
ATOM 771 C C . ALA A 1 101 ? 3.333 1.680 -1.456 1.00 92.31 101 ALA A C 1
ATOM 773 O O . ALA A 1 101 ? 2.185 1.339 -1.161 1.00 92.31 101 ALA A O 1
ATOM 774 N N . ARG A 1 102 ? 4.085 2.439 -0.643 1.00 94.81 102 ARG A N 1
ATOM 775 C CA . ARG A 1 102 ? 3.643 2.936 0.678 1.00 94.81 102 ARG A CA 1
ATOM 776 C C . ARG A 1 102 ? 2.344 3.733 0.580 1.00 94.81 102 ARG A C 1
ATOM 778 O O . ARG A 1 102 ? 1.409 3.486 1.335 1.00 94.81 102 ARG A O 1
ATOM 785 N N . PHE A 1 103 ? 2.260 4.652 -0.381 1.00 96.12 103 PHE A N 1
ATOM 786 C CA . PHE A 1 103 ? 1.062 5.449 -0.633 1.00 96.12 103 PHE A CA 1
ATOM 787 C C . PHE A 1 103 ? -0.146 4.568 -0.958 1.00 96.12 103 PHE A C 1
ATOM 789 O O . PHE A 1 103 ? -1.226 4.783 -0.414 1.00 96.12 103 PHE A O 1
ATOM 796 N N . THR A 1 104 ? 0.035 3.571 -1.828 1.00 94.62 104 THR A N 1
ATOM 797 C CA . THR A 1 104 ? -1.043 2.665 -2.252 1.00 94.62 104 THR A CA 1
ATOM 798 C C . THR A 1 104 ? -1.559 1.830 -1.088 1.00 94.62 104 THR A C 1
ATOM 800 O O . THR A 1 104 ? -2.776 1.714 -0.928 1.00 94.62 104 THR A O 1
ATOM 803 N N . PHE A 1 105 ? -0.649 1.304 -0.261 1.00 94.62 105 PHE A N 1
ATOM 804 C CA . PHE A 1 105 ? -0.994 0.604 0.972 1.00 94.62 105 PHE A CA 1
ATOM 805 C C . PHE A 1 105 ? -1.822 1.504 1.893 1.00 94.62 105 PHE A C 1
ATOM 807 O O . PHE A 1 105 ? -2.982 1.206 2.161 1.00 94.62 105 PHE A O 1
ATOM 814 N N . LEU A 1 106 ? -1.259 2.645 2.306 1.00 95.06 106 LEU A N 1
ATOM 815 C CA . LEU A 1 106 ? -1.880 3.552 3.273 1.00 95.06 106 LEU A CA 1
ATOM 816 C C . LEU A 1 106 ? -3.233 4.073 2.796 1.00 95.06 106 LEU A C 1
ATOM 818 O O . LEU A 1 106 ? -4.209 4.004 3.536 1.00 95.06 106 LEU A O 1
ATOM 822 N N . LYS A 1 107 ? -3.306 4.564 1.554 1.00 96.62 107 LYS A N 1
ATOM 823 C CA . LYS A 1 107 ? -4.547 5.099 0.993 1.00 96.62 107 LYS A CA 1
ATOM 824 C C . LYS A 1 107 ? -5.640 4.034 0.979 1.00 96.62 107 LYS A C 1
ATOM 826 O O . LYS A 1 107 ? -6.743 4.297 1.428 1.00 96.62 107 LYS A O 1
ATOM 831 N N . THR A 1 108 ? -5.338 2.835 0.486 1.00 95.31 108 THR A N 1
ATOM 832 C CA . THR A 1 108 ? -6.347 1.773 0.378 1.00 95.31 108 THR A CA 1
ATOM 833 C C . THR A 1 108 ? -6.795 1.274 1.752 1.00 95.31 108 THR A C 1
ATOM 835 O O . THR A 1 108 ? -7.979 0.995 1.927 1.00 95.31 108 THR A O 1
ATOM 838 N N . THR A 1 109 ? -5.882 1.193 2.725 1.00 93.50 109 THR A N 1
ATOM 839 C CA . THR A 1 109 ? -6.217 0.846 4.114 1.00 93.50 109 THR A CA 1
ATOM 840 C C . THR A 1 109 ? -7.124 1.902 4.746 1.00 93.50 109 THR A C 1
ATOM 842 O O . THR A 1 109 ? -8.138 1.549 5.334 1.00 93.50 109 THR A O 1
ATOM 845 N N . ILE A 1 110 ? -6.807 3.192 4.597 1.00 94.25 110 ILE A N 1
ATOM 846 C CA . ILE A 1 110 ? -7.630 4.287 5.138 1.00 94.25 110 ILE A CA 1
ATOM 847 C C . ILE A 1 110 ? -9.002 4.318 4.464 1.00 94.25 110 ILE A C 1
ATOM 849 O O . ILE A 1 110 ? -10.005 4.411 5.158 1.00 94.25 110 ILE A O 1
ATOM 853 N N . ASP A 1 111 ? -9.068 4.182 3.137 1.00 94.25 111 ASP A N 1
ATOM 854 C CA . ASP A 1 111 ? -10.344 4.134 2.415 1.00 94.25 111 ASP A CA 1
ATOM 855 C C . ASP A 1 111 ? -11.199 2.938 2.897 1.00 94.25 111 ASP A C 1
ATOM 857 O O . ASP A 1 111 ? -12.416 3.043 3.013 1.00 94.25 111 ASP A O 1
ATOM 861 N N . ALA A 1 112 ? -10.579 1.792 3.204 1.00 91.38 112 ALA A N 1
ATOM 862 C CA . ALA A 1 112 ? -11.275 0.628 3.756 1.00 91.38 112 ALA A CA 1
ATOM 863 C C . ALA A 1 112 ? -11.785 0.864 5.191 1.00 91.38 112 ALA A C 1
ATOM 865 O O . ALA A 1 112 ? -12.941 0.563 5.474 1.00 91.38 112 ALA A O 1
ATOM 866 N N . LEU A 1 113 ? -10.965 1.458 6.061 1.00 89.94 113 LEU A N 1
ATOM 867 C CA . LEU A 1 113 ? -11.353 1.813 7.431 1.00 89.94 113 LEU A CA 1
ATOM 868 C C . LEU A 1 113 ? -12.471 2.865 7.453 1.00 89.94 113 LEU A C 1
ATOM 870 O O . LEU A 1 113 ? -13.508 2.673 8.070 1.00 89.94 113 LEU A O 1
ATOM 874 N N . VAL A 1 114 ? -12.257 3.993 6.774 1.00 90.94 114 VAL A N 1
ATOM 875 C CA . VAL A 1 114 ? -13.066 5.208 6.945 1.00 90.94 114 VAL A CA 1
ATOM 876 C C . VAL A 1 114 ? -14.274 5.233 6.015 1.00 90.94 114 VAL A C 1
ATOM 878 O O . VAL A 1 114 ? -15.354 5.652 6.423 1.00 90.94 114 VAL A O 1
ATOM 881 N N . GLU A 1 115 ? -14.114 4.824 4.752 1.00 89.06 115 GLU A N 1
ATOM 882 C CA . GLU A 1 115 ? -15.209 4.905 3.774 1.00 89.06 115 GLU A CA 1
ATOM 883 C C . GLU A 1 115 ? -16.053 3.628 3.727 1.00 89.06 115 GLU A C 1
ATOM 885 O O . GLU A 1 115 ? -17.221 3.685 3.336 1.00 89.06 115 GLU A O 1
ATOM 890 N N . LYS A 1 116 ? -15.466 2.475 4.075 1.00 88.31 116 LYS A N 1
ATOM 891 C CA . LYS A 1 116 ? -16.121 1.161 3.964 1.00 88.31 116 LYS A CA 1
ATOM 892 C C . LYS A 1 116 ? -16.424 0.493 5.299 1.00 88.31 116 LYS A C 1
ATOM 894 O O . LYS A 1 116 ? -17.087 -0.541 5.262 1.00 88.31 116 LYS A O 1
ATOM 899 N N . ASP A 1 117 ? -16.001 1.088 6.414 1.00 87.31 117 ASP A N 1
ATOM 900 C CA . ASP A 1 117 ? -16.263 0.583 7.769 1.00 87.31 117 ASP A CA 1
ATOM 901 C C . ASP A 1 117 ? -15.761 -0.866 7.953 1.00 87.31 117 ASP A C 1
ATOM 903 O O . ASP A 1 117 ? -16.397 -1.703 8.592 1.00 87.31 117 ASP A O 1
ATOM 907 N N . ASP A 1 118 ? -14.644 -1.203 7.294 1.00 86.38 118 ASP A N 1
ATOM 908 C CA . ASP A 1 118 ? -13.975 -2.491 7.471 1.00 86.38 118 ASP A CA 1
ATOM 909 C C . ASP A 1 118 ? -13.193 -2.493 8.796 1.00 86.38 118 ASP A C 1
ATOM 911 O O . ASP A 1 118 ? -12.555 -1.498 9.139 1.00 86.38 118 ASP A O 1
ATOM 915 N N . ASP A 1 119 ? -13.136 -3.637 9.486 1.00 87.06 119 ASP A N 1
ATOM 916 C CA . ASP A 1 119 ? -12.247 -3.798 10.641 1.00 87.06 119 ASP A CA 1
ATOM 917 C C . ASP A 1 119 ? -10.767 -3.604 10.250 1.00 87.06 119 ASP A C 1
ATOM 919 O O . ASP A 1 119 ? -10.371 -3.808 9.093 1.00 87.06 119 ASP A O 1
ATOM 923 N N . VAL A 1 120 ? -9.920 -3.259 11.227 1.00 85.88 120 VAL A N 1
ATOM 924 C CA . VAL A 1 120 ? -8.505 -2.925 10.980 1.00 85.88 120 VAL A CA 1
ATOM 925 C C . VAL A 1 120 ? -7.754 -4.020 10.225 1.00 85.88 120 VAL A C 1
ATOM 927 O O . VAL A 1 120 ? -6.991 -3.721 9.305 1.00 85.88 120 VAL A O 1
ATOM 930 N N . ASN A 1 121 ? -7.978 -5.291 10.550 1.00 85.19 121 ASN A N 1
ATOM 931 C CA . ASN A 1 121 ? -7.255 -6.392 9.915 1.00 85.19 121 ASN A CA 1
ATOM 932 C C . ASN A 1 121 ? -7.697 -6.580 8.459 1.00 85.19 121 ASN A C 1
ATOM 934 O O . ASN A 1 121 ? -6.856 -6.742 7.567 1.00 85.19 121 ASN A O 1
ATOM 938 N N . THR A 1 122 ? -9.003 -6.495 8.199 1.00 86.94 122 THR A N 1
ATOM 939 C CA . THR A 1 122 ? -9.562 -6.520 6.843 1.00 86.94 122 THR A CA 1
ATOM 940 C C . THR A 1 122 ? -9.052 -5.344 6.010 1.00 86.94 122 THR A C 1
ATOM 942 O O . THR A 1 122 ? -8.657 -5.527 4.852 1.00 86.94 122 THR A O 1
ATOM 945 N N . ALA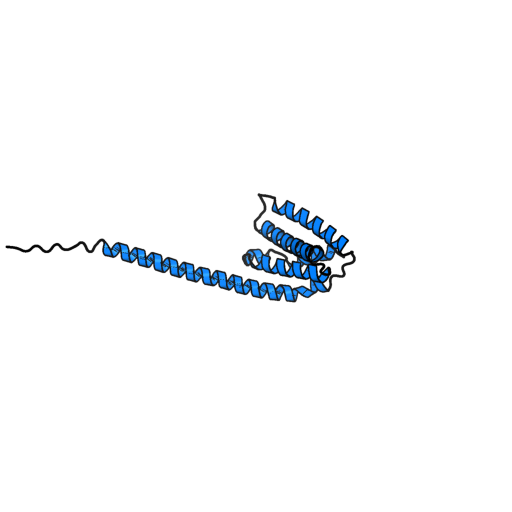 A 1 123 ? -9.007 -4.144 6.586 1.00 89.56 123 ALA A N 1
ATOM 946 C CA . ALA A 1 123 ? -8.502 -2.957 5.912 1.00 89.56 123 ALA A CA 1
ATOM 947 C C . ALA A 1 123 ? -7.007 -3.065 5.576 1.00 89.56 123 ALA A C 1
ATOM 949 O O . ALA A 1 123 ? -6.607 -2.798 4.438 1.00 89.56 123 ALA A O 1
ATOM 950 N N . LEU A 1 124 ? -6.183 -3.522 6.526 1.00 89.00 124 LEU A N 1
ATOM 951 C CA . LEU A 1 124 ? -4.748 -3.746 6.326 1.00 89.00 124 LEU A CA 1
ATOM 952 C C . LEU A 1 124 ? -4.483 -4.769 5.217 1.00 89.00 124 LEU A C 1
ATOM 954 O O . LEU A 1 124 ? -3.594 -4.566 4.386 1.00 89.00 124 LEU A O 1
ATOM 958 N N . TYR A 1 125 ? -5.275 -5.843 5.157 1.00 87.56 125 TYR A N 1
ATOM 959 C CA . TYR A 1 125 ? -5.183 -6.803 4.062 1.00 87.56 125 TYR A CA 1
ATOM 960 C C . TYR A 1 125 ? -5.531 -6.179 2.707 1.00 87.56 125 TYR A C 1
ATOM 962 O O . TYR A 1 125 ? -4.794 -6.358 1.734 1.00 87.56 125 TYR A O 1
ATOM 970 N N . LYS A 1 126 ? -6.634 -5.426 2.625 1.00 88.44 126 LYS A N 1
ATOM 971 C CA . LYS A 1 126 ? -7.029 -4.737 1.386 1.00 88.44 126 LYS A CA 1
ATOM 972 C C . LYS A 1 126 ? -5.920 -3.792 0.911 1.00 88.44 126 LYS A C 1
ATOM 974 O O . LYS A 1 126 ? -5.609 -3.774 -0.282 1.00 88.44 126 LYS A O 1
ATOM 979 N N . GLY A 1 127 ? -5.269 -3.084 1.835 1.00 90.31 127 GLY A N 1
ATOM 980 C CA . GLY A 1 127 ? -4.089 -2.267 1.554 1.00 90.31 127 GLY A CA 1
ATOM 981 C C . GLY A 1 127 ? -2.905 -3.064 1.019 1.00 90.31 127 GLY A C 1
ATOM 982 O O . GLY A 1 127 ? -2.310 -2.694 0.004 1.00 90.31 127 GLY A O 1
ATOM 983 N N . GLN A 1 128 ? -2.583 -4.188 1.656 1.00 89.75 128 GLN A N 1
ATOM 984 C CA . GLN A 1 128 ? -1.497 -5.075 1.243 1.00 89.75 128 GLN A CA 1
ATOM 985 C C . GLN A 1 128 ? -1.720 -5.655 -0.160 1.00 89.75 128 GLN A C 1
ATOM 987 O O . GLN A 1 128 ? -0.801 -5.647 -0.979 1.00 89.75 128 GLN A O 1
ATOM 992 N N . SER A 1 129 ? -2.937 -6.110 -0.459 1.00 86.44 129 SER A N 1
ATOM 993 C CA . SER A 1 129 ? -3.299 -6.642 -1.777 1.00 86.44 129 SER A CA 1
ATOM 994 C C . SER A 1 129 ? -3.176 -5.576 -2.872 1.00 86.44 129 SER A C 1
ATOM 996 O O . SER A 1 129 ? -2.547 -5.804 -3.909 1.00 86.44 129 SER A O 1
ATOM 998 N N . ALA A 1 130 ? -3.690 -4.366 -2.623 1.00 89.19 130 ALA A N 1
ATOM 999 C CA . ALA A 1 130 ? -3.572 -3.257 -3.567 1.00 89.19 130 ALA A CA 1
ATOM 1000 C C . ALA A 1 130 ? -2.114 -2.836 -3.802 1.00 89.19 130 ALA A C 1
ATOM 1002 O O . ALA A 1 130 ? -1.719 -2.580 -4.942 1.00 89.19 130 ALA A O 1
ATOM 1003 N N . MET A 1 131 ? -1.298 -2.806 -2.746 1.00 92.31 131 MET A N 1
ATOM 1004 C CA . MET A 1 131 ? 0.131 -2.526 -2.854 1.00 92.31 131 MET A CA 1
ATOM 1005 C C . MET A 1 131 ? 0.855 -3.600 -3.670 1.00 92.31 131 MET A C 1
ATOM 1007 O O . MET A 1 131 ? 1.600 -3.250 -4.580 1.00 92.31 131 MET A O 1
ATOM 1011 N N . ALA A 1 132 ? 0.615 -4.886 -3.405 1.00 86.38 132 ALA A N 1
ATOM 1012 C CA . ALA A 1 132 ? 1.231 -5.980 -4.156 1.00 86.38 132 ALA A CA 1
ATOM 1013 C C . ALA A 1 132 ? 0.909 -5.885 -5.658 1.00 86.38 132 ALA A C 1
ATOM 1015 O O . ALA A 1 132 ? 1.800 -5.987 -6.501 1.00 86.38 132 ALA A O 1
ATOM 1016 N N . LEU A 1 133 ? -0.347 -5.582 -6.000 1.00 86.56 133 LEU A N 1
ATOM 1017 C CA . LEU A 1 133 ? -0.774 -5.348 -7.382 1.00 86.56 133 LEU A CA 1
ATOM 1018 C C . LEU A 1 133 ? -0.114 -4.124 -8.025 1.00 86.56 133 LEU A C 1
ATOM 1020 O O . LEU A 1 133 ? 0.085 -4.111 -9.241 1.00 86.56 133 LEU A O 1
ATOM 1024 N N . GLN A 1 134 ? 0.183 -3.083 -7.246 1.00 86.62 134 GLN A N 1
ATOM 1025 C CA . GLN A 1 134 ? 0.911 -1.911 -7.724 1.00 86.62 134 GLN A CA 1
ATOM 1026 C C . GLN A 1 134 ? 2.391 -2.237 -7.947 1.00 86.62 134 GLN A C 1
ATOM 1028 O O . GLN A 1 134 ? 2.934 -1.873 -8.989 1.00 86.62 134 GLN A O 1
ATOM 1033 N N . VAL A 1 135 ? 3.024 -2.959 -7.018 1.00 86.25 135 VAL A N 1
ATOM 1034 C CA . VAL A 1 135 ? 4.432 -3.369 -7.118 1.00 86.25 135 VAL A CA 1
ATOM 1035 C C . VAL A 1 135 ? 4.655 -4.265 -8.336 1.00 86.25 135 VAL A C 1
ATOM 1037 O O . VAL A 1 135 ? 5.586 -4.028 -9.101 1.00 86.25 135 VAL A O 1
ATOM 1040 N N . ALA A 1 136 ? 3.735 -5.192 -8.610 1.00 82.25 136 ALA A N 1
ATOM 1041 C CA . ALA A 1 136 ? 3.766 -6.081 -9.776 1.00 82.25 136 ALA A CA 1
ATOM 1042 C C . ALA A 1 136 ? 3.742 -5.367 -11.144 1.00 82.25 136 ALA A C 1
ATOM 1044 O O . ALA A 1 136 ? 3.874 -5.999 -12.191 1.00 82.25 136 ALA A O 1
ATOM 1045 N N . ARG A 1 137 ? 3.511 -4.047 -11.176 1.00 82.56 137 ARG A N 1
ATOM 1046 C CA . ARG A 1 137 ? 3.557 -3.247 -12.411 1.00 82.56 137 ARG A CA 1
ATOM 1047 C C . ARG A 1 137 ? 4.962 -2.762 -12.753 1.00 82.56 137 ARG A C 1
ATOM 1049 O O . ARG A 1 137 ? 5.166 -2.323 -13.883 1.00 82.56 137 ARG A O 1
ATOM 1056 N N . TYR A 1 138 ? 5.895 -2.799 -11.805 1.00 81.94 138 TYR A N 1
ATOM 1057 C CA . TYR A 1 138 ? 7.285 -2.421 -12.041 1.00 81.94 138 TYR A CA 1
ATOM 1058 C C . TYR A 1 138 ? 8.070 -3.566 -12.688 1.00 81.94 138 TYR A C 1
ATOM 1060 O O . TYR A 1 138 ? 7.608 -4.702 -12.732 1.00 81.94 138 TYR A O 1
ATOM 1068 N N . THR A 1 139 ? 9.267 -3.280 -13.200 1.00 82.94 139 THR A N 1
ATOM 1069 C CA . THR A 1 139 ? 10.181 -4.320 -13.697 1.00 82.94 139 THR A CA 1
ATOM 1070 C C . THR A 1 139 ? 10.693 -5.185 -12.545 1.00 82.94 139 THR A C 1
ATOM 1072 O O . THR A 1 139 ? 10.825 -4.687 -11.428 1.00 82.94 139 THR A O 1
ATOM 1075 N N . ASP A 1 140 ? 11.069 -6.441 -12.805 1.00 77.81 140 ASP A N 1
ATOM 1076 C CA . ASP A 1 140 ? 11.579 -7.375 -11.781 1.00 77.81 140 ASP A CA 1
ATOM 1077 C C . ASP A 1 140 ? 12.725 -6.781 -10.945 1.00 77.81 140 ASP A C 1
ATOM 1079 O O . ASP A 1 140 ? 12.791 -6.957 -9.730 1.00 77.81 140 ASP A O 1
ATOM 1083 N N . SER A 1 141 ? 13.615 -6.012 -11.584 1.00 80.50 141 SER A N 1
ATOM 1084 C CA . SER A 1 141 ? 14.711 -5.311 -10.906 1.00 80.50 141 SER A CA 1
ATOM 1085 C C . SER A 1 141 ? 14.219 -4.325 -9.849 1.00 80.50 141 SER A C 1
ATOM 1087 O O . SER A 1 141 ? 14.834 -4.202 -8.798 1.00 80.50 141 SER A O 1
ATOM 1089 N N . THR A 1 142 ? 13.121 -3.622 -10.121 1.00 83.94 142 THR A N 1
ATOM 1090 C CA . THR A 1 142 ? 12.515 -2.655 -9.204 1.00 83.94 142 THR A CA 1
ATOM 1091 C C . THR A 1 142 ? 11.636 -3.362 -8.179 1.00 83.94 142 THR A C 1
ATOM 1093 O O . THR A 1 142 ? 11.681 -2.996 -7.010 1.00 83.94 142 THR A O 1
ATOM 1096 N N . GLN A 1 143 ? 10.902 -4.408 -8.577 1.00 82.62 143 GLN A N 1
ATOM 1097 C CA . GLN A 1 143 ? 10.112 -5.234 -7.657 1.00 82.62 143 GLN A CA 1
ATOM 1098 C C . GLN A 1 143 ? 10.982 -5.794 -6.524 1.00 82.62 143 GLN A C 1
ATOM 1100 O O . GLN A 1 143 ? 10.645 -5.628 -5.356 1.00 82.62 143 GLN A O 1
ATOM 1105 N N . ASN A 1 144 ? 12.148 -6.357 -6.857 1.00 82.81 144 ASN A N 1
ATOM 1106 C CA . ASN A 1 144 ? 13.088 -6.927 -5.883 1.00 82.81 144 ASN A CA 1
ATOM 1107 C C . ASN A 1 144 ? 13.702 -5.896 -4.918 1.00 82.81 144 ASN A C 1
ATOM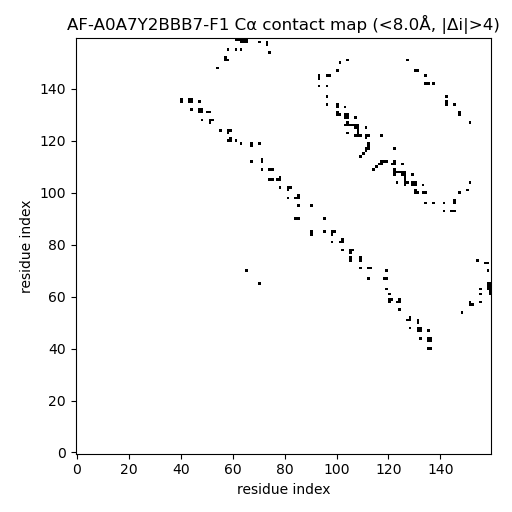 1109 O O . ASN A 1 144 ? 14.245 -6.272 -3.883 1.00 82.81 144 ASN A O 1
ATOM 1113 N N . LEU A 1 145 ? 13.657 -4.606 -5.261 1.00 85.38 145 LEU A N 1
ATOM 1114 C CA . LEU A 1 145 ? 14.167 -3.515 -4.424 1.00 85.38 145 LEU A CA 1
ATOM 1115 C C . LEU A 1 145 ? 13.088 -2.908 -3.516 1.00 85.38 145 LEU A C 1
ATOM 1117 O O . LEU A 1 145 ? 13.409 -2.089 -2.649 1.00 85.38 145 LEU A O 1
ATOM 1121 N N . ILE A 1 146 ? 11.822 -3.285 -3.709 1.00 86.81 146 ILE A N 1
ATOM 1122 C CA . ILE A 1 146 ? 10.706 -2.849 -2.874 1.00 86.81 146 ILE A CA 1
ATOM 1123 C C . ILE A 1 146 ? 10.442 -3.927 -1.822 1.00 86.81 146 ILE A C 1
ATOM 1125 O O . ILE A 1 146 ? 9.832 -4.959 -2.099 1.00 86.81 146 ILE A O 1
ATOM 1129 N N . ASP A 1 147 ? 10.860 -3.650 -0.588 1.00 86.69 147 ASP A N 1
ATOM 1130 C CA . ASP A 1 147 ? 10.574 -4.494 0.575 1.00 86.69 147 ASP A CA 1
ATOM 1131 C C . ASP A 1 147 ? 9.101 -4.365 1.002 1.00 86.69 147 ASP A C 1
ATOM 1133 O O . ASP A 1 147 ? 8.742 -3.639 1.930 1.00 86.69 147 ASP A O 1
ATOM 1137 N N . SER A 1 148 ? 8.222 -5.040 0.262 1.00 83.25 148 SER A N 1
ATOM 1138 C CA . SER A 1 148 ? 6.772 -4.990 0.474 1.00 83.25 148 SER A CA 1
ATOM 1139 C C . SER A 1 148 ? 6.372 -5.552 1.842 1.00 83.25 148 SER A C 1
ATOM 1141 O O . SER A 1 148 ? 5.473 -5.020 2.492 1.00 83.25 148 SER A O 1
ATOM 1143 N N . GLU A 1 149 ? 7.052 -6.597 2.313 1.00 83.19 149 GLU A N 1
ATOM 1144 C CA . GLU A 1 149 ? 6.802 -7.177 3.635 1.00 83.19 149 GLU A CA 1
ATOM 1145 C C . GLU A 1 149 ? 7.248 -6.235 4.752 1.00 83.19 149 GLU A C 1
ATOM 1147 O O . GLU A 1 149 ? 6.482 -6.001 5.690 1.00 83.19 149 GLU A O 1
ATOM 1152 N N . GLY A 1 150 ? 8.433 -5.630 4.629 1.00 84.06 150 GLY A N 1
ATOM 1153 C CA . GLY A 1 150 ? 8.931 -4.632 5.572 1.00 84.06 150 GLY A CA 1
ATOM 1154 C C . GLY A 1 150 ? 8.055 -3.383 5.641 1.00 84.06 150 GLY A C 1
ATOM 1155 O O . GLY A 1 150 ? 7.837 -2.853 6.731 1.00 84.06 150 GLY A O 1
ATOM 1156 N N . ILE A 1 151 ? 7.476 -2.946 4.516 1.00 87.38 151 ILE A N 1
ATOM 1157 C CA . ILE A 1 151 ? 6.503 -1.842 4.487 1.00 87.38 151 ILE A CA 1
ATOM 1158 C C . ILE A 1 151 ? 5.268 -2.187 5.331 1.00 87.38 151 ILE A C 1
ATOM 1160 O O . ILE A 1 151 ? 4.890 -1.414 6.213 1.00 87.38 151 ILE A O 1
ATOM 1164 N N . VAL A 1 152 ? 4.650 -3.349 5.095 1.00 88.50 152 VAL A N 1
ATOM 1165 C CA . VAL A 1 152 ? 3.449 -3.773 5.835 1.00 88.50 152 VAL A CA 1
ATOM 1166 C C . VAL A 1 152 ? 3.770 -3.963 7.316 1.00 88.50 152 VAL A C 1
ATOM 1168 O O . VAL A 1 152 ? 3.062 -3.430 8.169 1.00 88.50 152 VAL A O 1
ATOM 1171 N N . ALA A 1 153 ? 4.860 -4.664 7.636 1.00 86.69 153 ALA A N 1
ATOM 1172 C CA . ALA A 1 153 ? 5.293 -4.894 9.012 1.00 86.69 153 ALA A CA 1
ATOM 1173 C C . ALA A 1 153 ? 5.605 -3.582 9.751 1.00 86.69 153 ALA A C 1
ATOM 1175 O O . ALA A 1 153 ? 5.271 -3.450 10.928 1.00 86.69 153 ALA A O 1
ATOM 1176 N N . GLY A 1 154 ? 6.194 -2.600 9.063 1.00 87.06 154 GLY A N 1
ATOM 1177 C CA . GLY A 1 154 ? 6.488 -1.280 9.615 1.00 87.06 154 GLY A CA 1
ATOM 1178 C C . GLY A 1 154 ? 5.233 -0.507 10.020 1.00 87.06 154 GLY A C 1
ATOM 1179 O O . GLY A 1 154 ? 5.216 0.102 11.089 1.00 87.06 154 GLY A O 1
ATOM 1180 N N . TYR A 1 155 ? 4.169 -0.560 9.215 1.00 89.12 155 TYR A N 1
ATOM 1181 C CA . TYR A 1 155 ? 2.898 0.087 9.557 1.00 89.12 155 TYR A CA 1
ATOM 1182 C C . TYR A 1 155 ? 2.103 -0.694 10.599 1.00 89.12 155 TYR A C 1
ATOM 1184 O O . TYR A 1 155 ? 1.628 -0.093 11.555 1.00 89.12 155 TYR A O 1
ATOM 1192 N N . VAL A 1 156 ? 2.033 -2.024 10.491 1.00 86.62 156 VAL A N 1
ATOM 1193 C CA . VAL A 1 156 ? 1.414 -2.869 11.525 1.00 86.62 156 VAL A CA 1
ATOM 1194 C C . VAL A 1 156 ? 2.089 -2.650 12.880 1.00 86.62 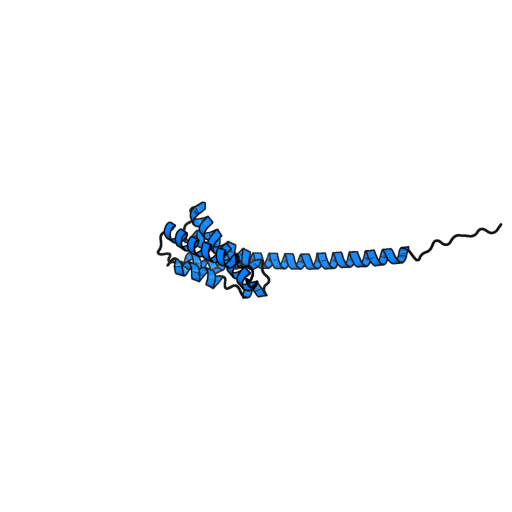156 VAL A C 1
ATOM 1196 O O . VAL A 1 156 ? 1.406 -2.512 13.885 1.00 86.62 156 VAL A O 1
ATOM 1199 N N . GLY A 1 157 ? 3.421 -2.550 12.919 1.00 84.62 157 GLY A N 1
ATOM 1200 C CA . GLY A 1 157 ? 4.175 -2.281 14.144 1.00 84.62 157 GLY A CA 1
ATOM 1201 C C . GLY A 1 157 ? 3.879 -0.926 14.796 1.00 84.62 157 GLY A C 1
ATOM 1202 O O . GLY A 1 157 ? 4.097 -0.794 15.992 1.00 84.62 157 GLY A O 1
ATOM 1203 N N . ARG A 1 158 ? 3.367 0.058 14.046 1.00 83.81 158 ARG A N 1
ATOM 1204 C CA . ARG A 1 158 ? 2.931 1.366 14.576 1.00 83.81 158 ARG A CA 1
ATOM 1205 C C . ARG A 1 158 ? 1.503 1.358 15.119 1.00 83.81 158 ARG A C 1
ATOM 1207 O O . ARG A 1 158 ? 1.115 2.314 15.775 1.00 83.81 158 ARG A O 1
ATOM 1214 N N . LEU A 1 159 ? 0.735 0.318 14.798 1.00 84.56 159 LEU A N 1
ATOM 1215 C CA . LEU A 1 159 ? -0.636 0.106 15.267 1.00 84.56 159 LEU A CA 1
ATOM 1216 C C . LEU A 1 159 ? -0.700 -0.867 16.462 1.00 84.56 159 LEU A C 1
ATOM 1218 O O . LEU A 1 159 ? -1.784 -1.146 16.975 1.00 84.56 159 LEU A O 1
ATOM 1222 N N . LYS A 1 160 ? 0.447 -1.414 16.876 1.00 81.06 160 LYS A N 1
ATOM 1223 C CA . LYS A 1 160 ? 0.613 -2.174 18.120 1.00 81.06 160 LYS A CA 1
ATOM 1224 C C . LYS A 1 160 ? 0.870 -1.245 19.292 1.00 81.06 160 LYS A C 1
ATOM 1226 O O . LYS A 1 160 ? 0.491 -1.645 20.412 1.00 81.06 160 LYS A O 1
#

Foldseek 3Di:
DDDDDDDPDPVPVVVVVVVVVVVVVVVVVVVVVVVVVVVLLVVLLVVLLVVLVVLLVLLVPLPQPDDLVVLLVVLVVVLVVLVVVCPDPPDDPLVNLLSVLLNQLSVQLNCCVPVVVDPNSVSNSSSLSRSSSSLSVDDPVSSVSHPSSCSSNVSSVVRD